Protein AF-A0A832GX60-F1 (afdb_monomer_lite)

Structure (mmCIF, N/CA/C/O backbone):
data_AF-A0A832GX60-F1
#
_entry.id   AF-A0A832GX60-F1
#
loop_
_atom_site.group_PDB
_atom_site.id
_atom_site.type_symbol
_atom_site.label_atom_id
_atom_site.label_alt_id
_atom_site.label_comp_id
_atom_site.label_asym_id
_atom_site.label_entity_id
_atom_site.label_seq_id
_atom_site.pdbx_PDB_ins_code
_atom_site.Cartn_x
_atom_site.Cartn_y
_atom_site.Cartn_z
_atom_site.occupancy
_atom_site.B_iso_or_equiv
_atom_site.auth_seq_id
_atom_site.auth_comp_id
_atom_site.auth_asym_id
_atom_site.auth_atom_id
_atom_site.pdbx_PDB_model_num
ATOM 1 N N . MET A 1 1 ? -23.024 -8.521 -0.456 1.00 51.03 1 MET A N 1
ATOM 2 C CA . MET A 1 1 ? -21.917 -8.004 0.380 1.00 51.03 1 MET A CA 1
ATOM 3 C C . MET A 1 1 ? -20.621 -8.658 -0.082 1.00 51.03 1 MET A C 1
ATOM 5 O O . MET A 1 1 ? -20.616 -9.875 -0.221 1.00 51.03 1 MET A O 1
ATOM 9 N N . GLY A 1 2 ? -19.562 -7.893 -0.369 1.00 72.69 2 GLY A N 1
ATOM 10 C CA . GLY A 1 2 ? -18.230 -8.469 -0.618 1.00 72.69 2 GLY A CA 1
ATOM 11 C C . GLY A 1 2 ? -17.650 -9.107 0.652 1.00 72.69 2 GLY A C 1
ATOM 12 O O . GLY A 1 2 ? -18.104 -8.798 1.753 1.00 72.69 2 GLY A O 1
ATOM 13 N N . LYS A 1 3 ? -16.668 -10.007 0.514 1.00 85.25 3 LYS A N 1
ATOM 14 C CA . LYS A 1 3 ? -15.962 -10.589 1.669 1.00 85.25 3 LYS A CA 1
ATOM 15 C C . LYS A 1 3 ? -15.140 -9.498 2.362 1.00 85.25 3 LYS A C 1
ATOM 17 O O . LYS A 1 3 ? -14.378 -8.803 1.698 1.00 85.25 3 LYS A O 1
ATOM 22 N N . VAL A 1 4 ? -15.289 -9.368 3.678 1.00 89.88 4 VAL A N 1
ATOM 23 C CA . VAL A 1 4 ? -14.470 -8.477 4.512 1.00 89.88 4 VAL A CA 1
ATOM 24 C C . VAL A 1 4 ? -13.336 -9.294 5.122 1.00 89.88 4 VAL A C 1
ATOM 26 O O . VAL A 1 4 ? -13.539 -10.448 5.497 1.00 89.88 4 VAL A O 1
ATOM 29 N N . ALA A 1 5 ? -12.150 -8.700 5.215 1.00 92.50 5 ALA A N 1
ATOM 30 C CA . ALA A 1 5 ? -10.987 -9.300 5.854 1.00 92.50 5 ALA A CA 1
ATOM 31 C C . ALA A 1 5 ? -10.343 -8.305 6.827 1.00 92.50 5 ALA A C 1
ATOM 33 O O . ALA A 1 5 ? -10.423 -7.091 6.632 1.00 92.50 5 ALA A O 1
ATOM 34 N N . THR A 1 6 ? -9.685 -8.824 7.863 1.00 94.69 6 THR A N 1
ATOM 35 C CA . THR A 1 6 ? -8.899 -8.031 8.814 1.00 94.69 6 THR A CA 1
ATOM 36 C C . THR A 1 6 ? -7.421 -8.302 8.583 1.00 94.69 6 THR A C 1
ATOM 38 O O . THR A 1 6 ? -7.002 -9.455 8.541 1.00 94.69 6 THR A O 1
ATOM 41 N N . ILE A 1 7 ? -6.636 -7.234 8.451 1.00 94.06 7 ILE A N 1
ATOM 42 C CA . ILE A 1 7 ? -5.175 -7.298 8.434 1.00 94.06 7 ILE A CA 1
ATOM 43 C C . ILE A 1 7 ? -4.640 -6.712 9.739 1.00 94.06 7 ILE A C 1
ATOM 45 O O . ILE A 1 7 ? -5.056 -5.631 10.160 1.00 94.06 7 ILE A O 1
ATOM 49 N N . THR A 1 8 ? -3.729 -7.430 10.388 1.00 96.69 8 THR A N 1
A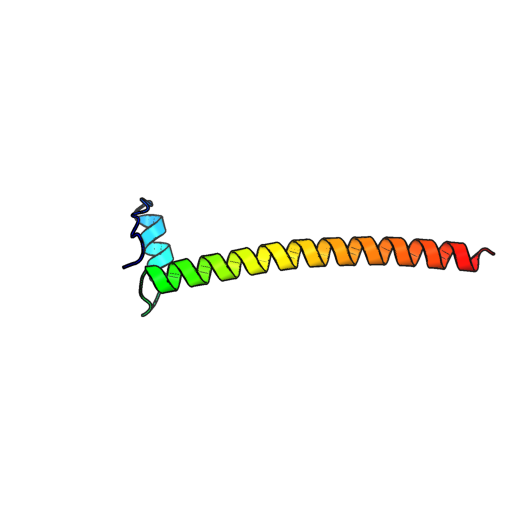TOM 50 C CA . THR A 1 8 ? -3.065 -6.956 11.604 1.00 96.69 8 THR A CA 1
ATOM 51 C C . THR A 1 8 ? -1.777 -6.243 11.221 1.00 96.69 8 THR A C 1
ATOM 53 O O . THR A 1 8 ? -0.974 -6.768 10.454 1.00 96.69 8 THR A O 1
ATOM 56 N N . VAL A 1 9 ? -1.578 -5.045 11.762 1.00 96.50 9 VAL A N 1
ATOM 57 C CA . VAL A 1 9 ? -0.377 -4.224 11.569 1.00 96.50 9 VAL A CA 1
ATOM 58 C C . VAL A 1 9 ? 0.074 -3.672 12.918 1.00 96.50 9 VAL A C 1
ATOM 60 O O . VAL A 1 9 ? -0.722 -3.625 13.859 1.00 96.50 9 VAL A O 1
ATOM 63 N N . SER A 1 10 ? 1.332 -3.233 13.027 1.00 98.31 10 SER A N 1
ATOM 64 C CA . SER A 1 10 ? 1.792 -2.545 14.238 1.00 98.31 10 SER A CA 1
ATOM 65 C C . SER A 1 10 ? 1.023 -1.237 14.462 1.00 98.31 10 SER A C 1
ATOM 67 O O . SER A 1 10 ? 0.508 -0.626 13.516 1.00 98.31 10 SER A O 1
ATOM 69 N N . GLY A 1 11 ? 0.968 -0.780 15.717 1.00 98.00 11 GLY A N 1
ATOM 70 C CA . GLY A 1 11 ? 0.367 0.514 16.057 1.00 98.00 11 GLY A CA 1
ATOM 71 C C . GLY A 1 11 ? 1.027 1.669 15.298 1.00 98.00 11 GLY A C 1
ATOM 72 O O . GLY A 1 11 ? 0.330 2.486 14.701 1.00 98.00 11 GLY A O 1
ATOM 73 N N . GLU A 1 12 ? 2.358 1.656 15.216 1.00 98.06 12 GLU A N 1
ATOM 74 C CA . GLU A 1 12 ? 3.158 2.633 14.467 1.00 98.06 12 GLU A CA 1
ATOM 75 C C . GLU A 1 12 ? 2.787 2.672 12.977 1.00 98.06 12 GLU A C 1
ATOM 77 O O . GLU A 1 12 ? 2.576 3.743 12.408 1.00 98.06 12 GLU A O 1
ATOM 82 N N . THR A 1 13 ? 2.625 1.501 12.346 1.00 97.94 13 THR A N 1
ATOM 83 C CA . THR A 1 13 ? 2.206 1.408 10.937 1.00 97.94 13 THR A CA 1
ATOM 84 C C . THR A 1 13 ? 0.823 2.022 10.742 1.00 97.94 13 THR A C 1
ATOM 86 O O . THR A 1 13 ? 0.604 2.797 9.810 1.00 97.94 13 THR A O 1
ATOM 89 N N . LYS A 1 14 ? -0.125 1.711 11.634 1.00 97.00 14 LYS A N 1
ATOM 90 C CA . LYS A 1 14 ? -1.478 2.276 11.578 1.00 97.00 14 LYS A CA 1
ATOM 91 C C . LYS A 1 14 ? -1.463 3.795 11.752 1.00 97.00 14 LYS A C 1
ATOM 93 O O . LYS A 1 14 ? -2.232 4.487 11.082 1.00 97.00 14 LYS A O 1
ATOM 98 N N . GLU A 1 15 ? -0.611 4.321 12.626 1.00 97.19 15 GLU A N 1
ATOM 99 C CA . GLU A 1 15 ? -0.474 5.762 12.832 1.00 97.19 15 GLU A CA 1
ATOM 100 C C . GLU A 1 15 ? 0.078 6.456 11.580 1.00 97.19 15 GLU A C 1
ATOM 102 O O . GLU A 1 15 ? -0.499 7.445 11.120 1.00 97.19 15 GLU A O 1
ATOM 107 N N . LEU A 1 16 ? 1.126 5.895 10.969 1.00 97.00 16 LEU A N 1
ATOM 108 C CA . LEU A 1 16 ? 1.683 6.397 9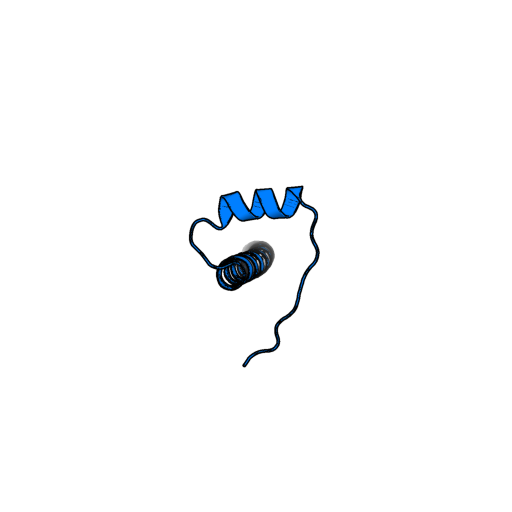.713 1.00 97.00 16 LEU A CA 1
ATOM 109 C C . LEU A 1 16 ? 0.625 6.424 8.602 1.00 97.00 16 LEU A C 1
ATOM 111 O O . LEU A 1 16 ? 0.435 7.442 7.938 1.00 97.00 16 LEU A O 1
ATOM 115 N N . LEU A 1 17 ? -0.116 5.328 8.441 1.00 96.38 17 LEU A N 1
ATOM 116 C CA . LEU A 1 17 ? -1.193 5.239 7.458 1.00 96.38 17 LEU A CA 1
ATOM 117 C C . LEU A 1 17 ? -2.332 6.230 7.750 1.00 96.38 17 LEU A C 1
ATOM 119 O O . LEU A 1 17 ? -2.912 6.791 6.822 1.00 96.38 17 LEU A O 1
ATOM 123 N N . SER A 1 18 ? -2.633 6.502 9.023 1.00 96.00 18 SER A N 1
ATOM 124 C CA . SER A 1 18 ? -3.685 7.454 9.414 1.00 96.00 18 SER A CA 1
ATOM 125 C C . SER A 1 18 ? -3.349 8.888 9.003 1.00 96.00 18 SER A C 1
ATOM 127 O O . SER A 1 18 ? -4.246 9.624 8.590 1.00 96.00 18 SER A O 1
ATOM 129 N N . LYS A 1 19 ? -2.063 9.266 9.052 1.00 95.56 19 LYS A N 1
ATOM 130 C CA . LYS A 1 19 ? -1.573 10.579 8.593 1.00 95.56 19 LYS A CA 1
ATOM 131 C C . LYS A 1 19 ? -1.803 10.781 7.090 1.00 95.56 19 LYS A C 1
ATOM 133 O O . LYS A 1 19 ? -2.058 11.900 6.661 1.00 95.56 19 LYS A O 1
ATOM 138 N N . LEU A 1 20 ? -1.768 9.700 6.307 1.00 95.56 20 LEU A N 1
ATOM 139 C CA . LEU A 1 20 ? -1.960 9.719 4.851 1.00 95.56 20 LEU A CA 1
ATOM 140 C C . LEU A 1 20 ? -3.426 9.559 4.423 1.00 95.56 20 LEU A C 1
ATOM 142 O O . LEU A 1 20 ? -3.836 10.106 3.403 1.00 95.56 20 LEU A O 1
ATOM 146 N N . LYS A 1 21 ? -4.222 8.812 5.193 1.00 95.75 21 LYS A N 1
ATOM 147 C CA . LYS A 1 21 ? -5.630 8.507 4.896 1.00 95.75 21 LYS A CA 1
ATOM 148 C C . LYS A 1 21 ? -6.521 9.749 4.834 1.00 95.75 21 LYS A C 1
ATOM 150 O O . LYS A 1 21 ? -7.498 9.779 4.085 1.00 95.75 21 LYS A O 1
ATOM 155 N N . GLY A 1 22 ? -6.249 10.750 5.672 1.00 92.69 22 GLY A N 1
ATOM 156 C CA . GLY A 1 22 ? -7.112 11.922 5.802 1.00 92.69 22 GLY A CA 1
ATOM 157 C C . GLY A 1 22 ? -8.568 11.532 6.101 1.00 92.69 22 GLY A C 1
ATOM 158 O O . GLY A 1 22 ? -8.851 10.794 7.052 1.00 92.69 22 GLY A O 1
ATOM 159 N N . ARG A 1 23 ? -9.502 12.014 5.270 1.00 94.25 23 ARG A N 1
ATOM 160 C CA . ARG A 1 23 ? -10.957 11.810 5.434 1.00 94.25 23 ARG A CA 1
ATOM 161 C C . ARG A 1 23 ? -11.505 10.537 4.776 1.00 94.25 23 ARG A C 1
ATOM 163 O O . ARG A 1 23 ? -12.681 10.240 4.955 1.00 94.25 23 ARG A O 1
ATOM 170 N N . GLU A 1 24 ? -10.688 9.788 4.037 1.00 95.06 24 GLU A N 1
ATOM 171 C CA . GLU A 1 24 ? -11.122 8.563 3.348 1.00 95.06 24 GLU A CA 1
ATOM 172 C C . GLU A 1 24 ? -11.513 7.451 4.331 1.00 95.06 24 GLU A C 1
ATOM 174 O O . GLU A 1 24 ? -11.134 7.487 5.499 1.00 95.06 24 GLU A O 1
ATOM 179 N N . THR A 1 25 ? -12.234 6.424 3.881 1.00 96.38 25 THR A N 1
ATOM 180 C CA . THR A 1 25 ? -12.387 5.186 4.667 1.00 96.38 25 THR A CA 1
ATOM 181 C C . THR A 1 25 ? -11.096 4.368 4.620 1.00 96.38 25 THR A C 1
ATOM 183 O O . THR A 1 25 ? -10.287 4.543 3.712 1.00 96.38 25 THR A O 1
ATOM 186 N N . TRP A 1 26 ? -10.887 3.457 5.576 1.00 95.12 26 TRP A N 1
ATOM 187 C CA . TRP A 1 26 ? -9.728 2.555 5.533 1.00 95.12 26 TRP A CA 1
ATOM 188 C C . TRP A 1 26 ? -9.695 1.709 4.257 1.00 95.12 26 TRP A C 1
ATOM 190 O O . TRP A 1 26 ? -8.632 1.558 3.666 1.00 95.12 26 TRP A O 1
ATOM 200 N N . ASP A 1 27 ? -10.850 1.218 3.806 1.00 95.25 27 ASP A N 1
ATOM 201 C CA . ASP A 1 27 ? -10.946 0.402 2.595 1.00 95.25 27 ASP A CA 1
ATOM 202 C C . ASP A 1 27 ? -10.590 1.205 1.336 1.00 95.25 27 ASP A C 1
ATOM 204 O O . ASP A 1 27 ? -9.687 0.821 0.594 1.00 95.25 27 ASP A O 1
ATOM 208 N N . SER A 1 28 ? -11.217 2.371 1.135 1.00 96.50 28 SER A N 1
ATOM 209 C CA . SER A 1 28 ? -10.951 3.207 -0.043 1.00 96.50 28 SER A CA 1
ATOM 210 C C . SER A 1 28 ? -9.495 3.673 -0.102 1.00 96.50 28 SER A C 1
ATOM 212 O O . SER A 1 28 ? -8.869 3.609 -1.159 1.00 96.50 28 SER A O 1
ATOM 214 N N . PHE A 1 29 ? -8.936 4.060 1.046 1.00 97.44 29 PHE A N 1
ATOM 215 C CA . PHE A 1 29 ? -7.545 4.479 1.172 1.00 97.44 29 PHE A CA 1
ATOM 216 C C . PHE A 1 29 ? -6.559 3.348 0.847 1.00 97.44 29 PHE A C 1
ATOM 218 O O . PHE A 1 29 ? -5.675 3.519 0.006 1.00 97.44 29 PHE A O 1
ATOM 225 N N . LEU A 1 30 ? -6.714 2.179 1.478 1.00 96.31 30 LEU A N 1
ATOM 226 C CA . LEU A 1 30 ? -5.812 1.043 1.260 1.00 96.31 30 LEU A CA 1
ATOM 227 C C . LEU A 1 30 ? -5.930 0.504 -0.167 1.00 96.31 30 LEU A C 1
ATOM 229 O O . LEU A 1 30 ? -4.921 0.156 -0.782 1.00 96.31 30 LEU A O 1
ATOM 233 N N . ARG A 1 31 ? -7.144 0.491 -0.727 1.00 96.06 31 ARG A N 1
ATOM 234 C CA . ARG A 1 31 ? -7.376 0.105 -2.119 1.00 96.06 31 ARG A CA 1
ATOM 235 C C . ARG A 1 31 ? -6.697 1.068 -3.089 1.00 96.06 31 ARG A C 1
ATOM 237 O O . ARG A 1 31 ? -6.061 0.613 -4.038 1.00 96.06 31 ARG A O 1
ATOM 244 N N . ARG A 1 32 ? -6.800 2.378 -2.853 1.00 97.31 32 ARG A N 1
ATOM 245 C CA . ARG A 1 32 ? -6.123 3.396 -3.665 1.00 97.31 32 ARG A CA 1
ATOM 246 C C . ARG A 1 32 ? -4.603 3.229 -3.610 1.00 97.31 32 ARG A C 1
ATOM 248 O O . ARG A 1 32 ? -3.984 3.134 -4.666 1.00 97.31 32 ARG A O 1
ATOM 255 N N . LEU A 1 33 ? -4.024 3.091 -2.414 1.00 96.94 33 LEU A N 1
ATOM 256 C CA . LEU A 1 33 ? -2.586 2.845 -2.245 1.00 96.94 33 LEU A CA 1
ATOM 257 C C . LEU A 1 33 ? -2.113 1.584 -2.977 1.00 96.94 33 LEU A C 1
ATOM 259 O O . LEU A 1 33 ? -1.085 1.606 -3.651 1.00 96.94 33 LEU A O 1
ATOM 263 N N . ALA A 1 34 ? -2.870 0.488 -2.885 1.00 96.88 34 ALA A N 1
ATOM 264 C CA . ALA A 1 34 ? -2.530 -0.747 -3.584 1.00 96.88 34 ALA A CA 1
ATOM 265 C C . ALA A 1 34 ? -2.521 -0.558 -5.111 1.00 96.88 34 ALA A C 1
ATOM 267 O O . ALA A 1 34 ? -1.618 -1.042 -5.792 1.00 96.88 34 ALA A O 1
ATOM 268 N N . LEU A 1 35 ? -3.499 0.170 -5.660 1.00 97.94 35 LEU A N 1
ATOM 269 C CA . LEU A 1 35 ? -3.567 0.462 -7.094 1.00 97.94 35 LEU A CA 1
ATOM 270 C C . LEU A 1 35 ? -2.423 1.370 -7.562 1.00 97.94 35 LEU A C 1
ATOM 272 O O . LEU A 1 35 ? -1.863 1.136 -8.636 1.00 97.94 35 LEU A O 1
ATOM 276 N N . GLU A 1 36 ? -2.062 2.376 -6.766 1.00 97.50 36 GLU A N 1
ATOM 277 C CA . GLU A 1 36 ? -0.929 3.267 -7.035 1.00 97.50 36 GLU A CA 1
ATOM 278 C C . GLU A 1 36 ? 0.393 2.490 -7.069 1.00 97.50 36 GLU A C 1
ATOM 280 O O . GLU A 1 36 ? 1.157 2.618 -8.027 1.00 97.50 36 GLU A O 1
A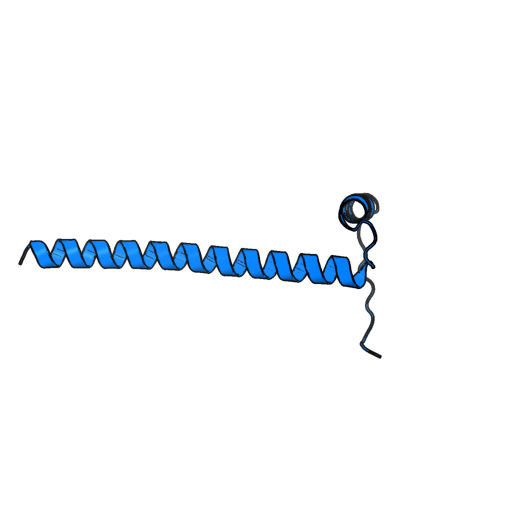TOM 285 N N . GLU A 1 37 ? 0.632 1.615 -6.090 1.00 97.56 37 GLU A N 1
ATOM 286 C CA . GLU A 1 37 ? 1.839 0.784 -6.040 1.00 97.56 37 GLU A CA 1
ATOM 287 C C . GLU A 1 37 ? 1.892 -0.221 -7.204 1.00 97.56 37 GLU A C 1
ATOM 289 O O . GLU A 1 37 ? 2.929 -0.382 -7.850 1.0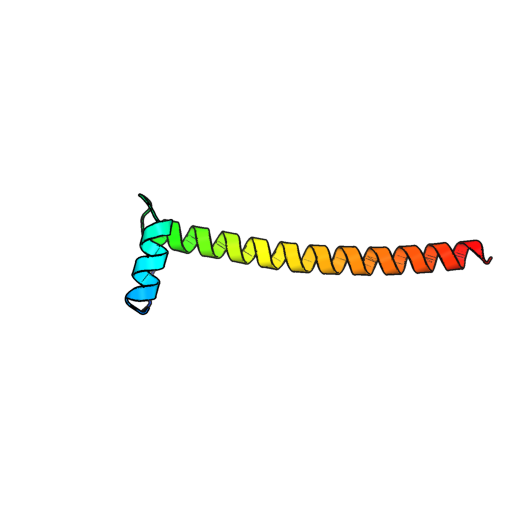0 97.56 37 GLU A O 1
ATOM 294 N N . LEU A 1 38 ? 0.765 -0.852 -7.555 1.00 97.00 38 LEU A N 1
ATOM 295 C CA .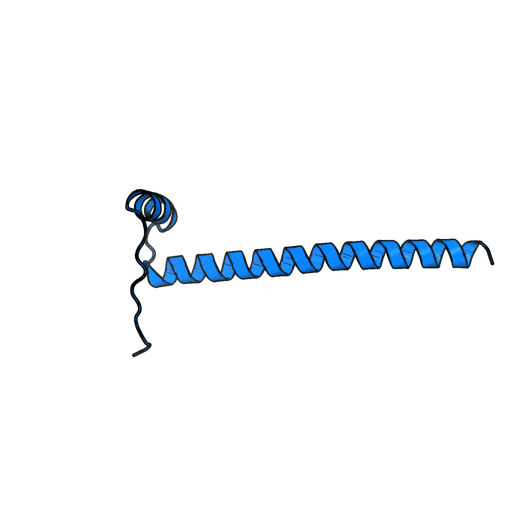 LEU A 1 38 ? 0.683 -1.727 -8.731 1.00 97.00 38 LEU A CA 1
ATOM 296 C C . LEU A 1 38 ? 0.968 -0.971 -10.033 1.00 97.00 38 LEU A C 1
ATOM 298 O O . LEU A 1 38 ? 1.627 -1.499 -10.932 1.00 97.00 38 LEU A O 1
ATOM 302 N N . LYS A 1 39 ? 0.475 0.265 -10.162 1.00 97.44 39 LYS A N 1
ATOM 303 C CA . LYS A 1 39 ? 0.786 1.123 -11.309 1.00 97.44 39 LYS A CA 1
ATOM 304 C C . LYS A 1 39 ? 2.279 1.449 -11.346 1.00 97.44 39 LYS A C 1
ATOM 306 O O . LYS A 1 39 ? 2.906 1.208 -12.372 1.00 97.44 39 LYS A O 1
ATOM 311 N N . ARG A 1 40 ? 2.858 1.885 -10.224 1.00 97.19 40 ARG A N 1
ATOM 312 C CA . ARG A 1 40 ? 4.286 2.209 -10.112 1.00 97.19 40 ARG A CA 1
ATOM 313 C C . ARG A 1 40 ? 5.178 1.033 -10.509 1.00 97.19 40 ARG A C 1
ATOM 315 O O . ARG A 1 40 ? 6.139 1.223 -11.249 1.00 97.19 40 ARG A O 1
ATOM 322 N N . ARG A 1 41 ? 4.847 -0.185 -10.070 1.00 95.19 41 ARG A N 1
ATOM 323 C CA . ARG A 1 41 ? 5.576 -1.404 -10.460 1.00 95.19 41 ARG A CA 1
ATOM 324 C C . ARG A 1 41 ? 5.491 -1.679 -11.958 1.00 95.19 41 ARG A C 1
ATOM 326 O O . ARG A 1 41 ? 6.511 -1.976 -12.569 1.00 95.19 41 ARG A O 1
ATOM 333 N N . ARG A 1 42 ? 4.302 -1.551 -12.558 1.00 94.38 42 ARG A N 1
ATOM 334 C CA . ARG A 1 42 ? 4.124 -1.729 -14.011 1.00 94.38 42 ARG A CA 1
ATOM 335 C C . ARG A 1 42 ? 4.904 -0.696 -14.815 1.00 94.38 42 ARG A C 1
ATOM 337 O O . ARG A 1 42 ? 5.528 -1.057 -15.805 1.00 94.38 42 ARG A O 1
ATOM 344 N N . ASP A 1 43 ? 4.871 0.561 -14.392 1.00 95.12 43 ASP A N 1
ATOM 345 C CA . ASP A 1 43 ? 5.567 1.640 -15.091 1.00 95.12 43 ASP A CA 1
ATOM 346 C C . ASP A 1 43 ? 7.092 1.493 -14.965 1.00 95.12 43 ASP A C 1
ATOM 348 O O . ASP A 1 43 ? 7.803 1.735 -15.934 1.00 95.12 43 ASP A O 1
ATOM 352 N N . LYS A 1 44 ? 7.597 0.993 -13.826 1.00 94.56 44 LYS A N 1
ATOM 353 C CA . LYS A 1 44 ? 9.018 0.649 -13.671 1.00 94.56 44 LYS A CA 1
ATOM 354 C C . LYS A 1 44 ? 9.459 -0.422 -14.674 1.00 94.56 44 LYS A C 1
ATOM 356 O O . LYS A 1 44 ? 10.443 -0.218 -15.374 1.00 94.56 44 LYS A O 1
ATOM 361 N N . VAL A 1 45 ? 8.712 -1.524 -14.770 1.00 93.06 45 VAL A N 1
ATOM 362 C CA . VAL A 1 45 ? 9.014 -2.607 -15.724 1.00 93.06 45 VAL A CA 1
ATOM 363 C C . VAL A 1 45 ? 8.936 -2.104 -17.165 1.00 93.06 45 VAL A C 1
ATOM 365 O O . VAL A 1 45 ? 9.795 -2.434 -17.976 1.00 93.06 45 VAL A O 1
ATOM 368 N N . ARG A 1 46 ? 7.936 -1.272 -17.488 1.00 91.81 46 ARG A N 1
ATOM 369 C CA . ARG A 1 46 ? 7.815 -0.674 -18.823 1.00 91.81 46 ARG A CA 1
ATOM 370 C C . ARG A 1 46 ? 9.037 0.175 -19.170 1.00 91.81 46 ARG A C 1
ATOM 372 O O . ARG A 1 46 ? 9.591 -0.008 -20.243 1.00 91.81 46 ARG A O 1
ATOM 379 N N . GLY A 1 47 ? 9.489 1.030 -18.253 1.00 92.44 47 GLY A N 1
ATOM 380 C CA . GLY A 1 47 ? 10.670 1.865 -18.481 1.00 92.44 47 GLY A CA 1
ATOM 381 C C . GLY A 1 47 ? 11.974 1.067 -18.597 1.00 92.44 47 GLY A C 1
ATOM 382 O O . GLY A 1 47 ? 12.864 1.454 -19.346 1.00 92.44 47 GLY A O 1
ATOM 383 N N . GLU A 1 48 ? 12.108 -0.053 -17.883 1.00 91.44 48 GLU A N 1
ATOM 384 C CA . GLU A 1 48 ? 13.250 -0.966 -18.051 1.00 91.44 48 GLU A CA 1
ATOM 385 C C . GLU A 1 48 ? 13.228 -1.646 -19.429 1.00 91.44 48 GLU A C 1
ATOM 387 O O . GLU A 1 48 ? 14.267 -1.734 -20.081 1.00 91.44 48 GLU A O 1
ATOM 392 N N . LEU A 1 49 ? 12.047 -2.059 -19.902 1.00 89.81 49 LEU A N 1
ATOM 393 C CA . LEU A 1 49 ? 11.876 -2.648 -21.231 1.00 89.81 49 LEU A CA 1
ATOM 394 C C . LEU A 1 49 ? 12.139 -1.637 -22.357 1.00 89.81 49 LEU A C 1
ATOM 396 O O . LEU A 1 49 ? 12.808 -1.973 -23.327 1.00 89.81 49 LEU A O 1
ATOM 400 N N . GLU A 1 50 ? 11.647 -0.403 -22.224 1.00 88.25 50 GLU A N 1
ATOM 401 C CA . GLU A 1 50 ? 11.889 0.677 -23.192 1.00 88.25 50 GLU A CA 1
ATOM 402 C C . GLU A 1 50 ? 13.389 0.949 -23.359 1.00 88.25 50 GLU A C 1
ATOM 404 O O . GLU A 1 50 ? 13.872 1.021 -24.486 1.00 88.25 50 GLU A O 1
ATOM 409 N N . LYS A 1 51 ? 14.149 0.994 -22.257 1.00 87.31 51 LYS A N 1
ATOM 410 C CA . LYS A 1 51 ? 15.611 1.155 -22.304 1.00 87.31 51 LYS A CA 1
ATOM 411 C C . LYS A 1 51 ? 16.319 -0.004 -22.997 1.00 87.31 51 LYS A C 1
ATOM 413 O O . LYS A 1 51 ? 17.278 0.225 -23.725 1.00 87.31 51 LYS A O 1
ATOM 418 N N . LEU A 1 52 ? 15.878 -1.241 -22.757 1.00 84.31 52 LEU A N 1
ATOM 419 C CA . LEU A 1 52 ? 16.460 -2.415 -23.409 1.00 84.31 52 LEU A CA 1
ATOM 420 C C . LEU A 1 52 ? 16.247 -2.352 -24.929 1.00 84.31 52 LEU A C 1
ATOM 422 O O . LEU A 1 52 ? 17.184 -2.562 -25.691 1.00 84.31 52 LEU A O 1
ATOM 426 N N . LEU A 1 53 ? 15.032 -1.996 -25.355 1.00 82.31 53 LEU A N 1
ATOM 427 C CA . LEU A 1 53 ? 14.701 -1.838 -26.768 1.00 82.31 53 LEU A CA 1
ATOM 428 C C . LEU A 1 53 ? 15.501 -0.701 -27.415 1.00 82.31 53 LEU A C 1
ATOM 430 O O . LEU A 1 53 ? 15.985 -0.868 -28.528 1.00 82.31 53 LEU A O 1
ATOM 434 N N . GLU A 1 54 ? 15.667 0.444 -26.747 1.00 80.56 54 GLU A N 1
ATOM 435 C CA . GLU A 1 54 ? 16.500 1.543 -27.260 1.00 80.56 54 GLU A CA 1
ATOM 436 C C . GLU A 1 54 ? 17.946 1.104 -27.525 1.00 80.56 54 GLU A C 1
ATOM 438 O O . GLU A 1 54 ? 18.485 1.430 -28.584 1.00 80.56 54 GLU A O 1
ATOM 443 N N . LEU A 1 55 ? 18.541 0.325 -26.614 1.00 75.88 55 LEU A N 1
ATOM 444 C CA . LEU A 1 55 ? 19.888 -0.227 -26.785 1.00 75.88 55 LEU A CA 1
ATOM 445 C C . LEU A 1 55 ? 19.967 -1.176 -27.989 1.00 75.88 55 LEU A C 1
ATOM 447 O O . LEU A 1 55 ? 20.868 -1.035 -28.814 1.00 75.88 55 LEU A O 1
ATOM 451 N N . GLU A 1 56 ? 18.997 -2.084 -28.141 1.00 70.06 56 GLU A N 1
ATOM 452 C CA . GLU A 1 56 ? 18.923 -2.974 -29.311 1.00 70.06 56 GLU A CA 1
ATOM 453 C C . GLU A 1 56 ? 18.774 -2.178 -30.622 1.00 70.06 56 GLU A C 1
ATOM 455 O O . GLU A 1 56 ? 19.442 -2.465 -31.617 1.00 70.06 56 GLU A O 1
ATOM 460 N N . TYR A 1 57 ? 17.938 -1.133 -30.642 1.00 70.81 57 TYR A N 1
ATOM 461 C CA . TYR A 1 57 ? 17.779 -0.275 -31.819 1.00 70.81 57 TYR A CA 1
ATOM 462 C C . TYR A 1 57 ? 19.049 0.515 -32.156 1.00 70.81 57 TYR A C 1
ATOM 464 O O . TYR A 1 57 ? 19.316 0.759 -33.336 1.00 70.81 57 TYR A O 1
ATOM 472 N N . GLU A 1 58 ? 19.809 0.961 -31.159 1.00 68.44 58 GLU A N 1
ATOM 473 C CA . GLU A 1 58 ? 21.068 1.674 -31.370 1.00 68.44 58 GLU A CA 1
ATOM 474 C C . GLU A 1 58 ? 22.143 0.752 -31.960 1.00 68.44 58 GLU A C 1
ATOM 476 O O . GLU A 1 58 ? 22.800 1.125 -32.937 1.00 68.44 58 GLU A O 1
ATOM 481 N N . GLU A 1 59 ? 22.239 -0.481 -31.462 1.00 68.88 59 GLU A N 1
ATOM 482 C CA . GLU A 1 59 ? 23.141 -1.513 -31.978 1.00 68.88 59 GLU A CA 1
ATOM 483 C C . GLU A 1 59 ? 22.829 -1.854 -33.447 1.00 68.88 59 GLU A C 1
ATOM 485 O O . GLU A 1 59 ? 23.719 -1.824 -34.303 1.00 68.88 59 GLU A O 1
ATOM 490 N N . VAL A 1 60 ? 21.547 -2.035 -33.787 1.00 68.25 60 VAL A N 1
ATOM 491 C CA . VAL A 1 60 ? 21.103 -2.263 -35.175 1.00 68.25 60 VAL A CA 1
ATOM 492 C C . VAL A 1 60 ? 21.441 -1.076 -36.087 1.00 68.25 60 VAL A C 1
ATOM 494 O O . VAL A 1 60 ? 21.891 -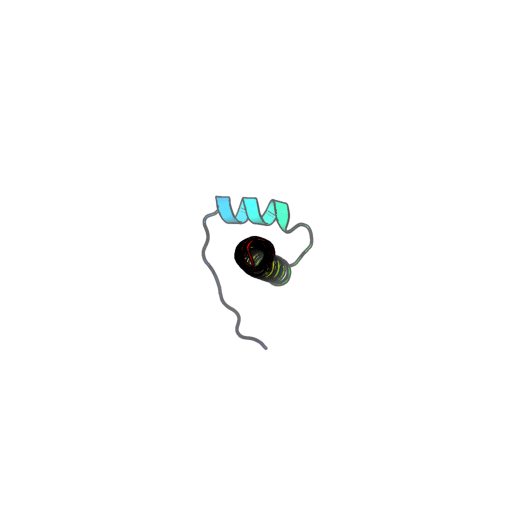1.269 -37.218 1.00 68.25 60 VAL A O 1
ATOM 497 N N . ARG A 1 61 ? 21.263 0.169 -35.621 1.00 68.25 61 ARG A N 1
ATOM 498 C CA . ARG A 1 61 ? 21.624 1.372 -36.400 1.00 68.25 61 ARG A CA 1
ATOM 499 C C . ARG A 1 61 ? 23.128 1.560 -36.564 1.00 68.25 61 ARG A C 1
ATOM 501 O O . ARG A 1 61 ? 23.536 2.251 -37.500 1.00 68.25 61 ARG A O 1
ATOM 508 N N . SER A 1 62 ? 23.935 1.068 -35.630 1.00 70.50 62 SER A N 1
ATOM 509 C CA . SER A 1 62 ? 25.393 1.078 -35.761 1.00 70.50 62 SER A CA 1
ATOM 510 C C . SER A 1 62 ? 25.814 0.093 -36.844 1.00 70.50 62 SER A C 1
ATOM 512 O O . SER A 1 62 ? 26.493 0.477 -37.790 1.00 70.50 62 SER A O 1
ATOM 514 N N . TRP A 1 63 ? 25.301 -1.136 -36.775 1.00 66.81 63 TRP A N 1
ATOM 515 C CA . TRP A 1 63 ? 25.603 -2.182 -37.749 1.00 66.81 63 TRP A CA 1
ATOM 516 C C . TRP A 1 63 ? 25.174 -1.809 -39.177 1.00 66.81 63 TRP A C 1
ATOM 518 O O . TRP A 1 63 ? 25.943 -1.962 -40.120 1.00 66.81 63 TRP A O 1
ATOM 528 N N . ALA A 1 64 ? 23.986 -1.217 -39.341 1.00 65.00 64 ALA A N 1
ATOM 529 C CA . ALA A 1 64 ? 23.490 -0.764 -40.643 1.00 65.00 64 ALA A CA 1
ATOM 530 C C . ALA A 1 64 ? 24.259 0.430 -41.250 1.00 65.00 64 ALA A C 1
ATOM 532 O O . ALA A 1 64 ? 23.992 0.790 -42.390 1.00 65.00 64 ALA A O 1
ATOM 533 N N . ARG A 1 65 ? 25.152 1.090 -40.496 1.00 69.25 65 ARG A N 1
ATOM 534 C CA . ARG A 1 65 ? 26.032 2.160 -41.004 1.00 69.25 65 ARG A CA 1
ATOM 535 C C . ARG A 1 65 ? 27.414 1.656 -41.421 1.00 69.25 65 ARG A C 1
ATOM 537 O O . ARG A 1 65 ? 28.140 2.393 -42.081 1.00 69.25 65 ARG A O 1
ATOM 544 N N . GLU A 1 66 ? 27.777 0.444 -41.011 1.00 68.62 66 GLU A N 1
ATOM 545 C CA . GLU A 1 66 ? 29.045 -0.209 -41.357 1.00 68.62 66 GLU A CA 1
ATOM 546 C C . GLU A 1 66 ? 28.955 -1.048 -42.649 1.00 68.62 66 GLU A C 1
ATOM 548 O O . GLU A 1 66 ? 29.984 -1.501 -43.151 1.00 68.62 66 GLU A O 1
ATOM 553 N N . PHE A 1 67 ? 27.747 -1.212 -43.198 1.00 55.94 67 PHE A N 1
ATOM 554 C CA . PHE A 1 67 ? 27.437 -1.817 -44.500 1.00 55.94 67 PHE A CA 1
ATOM 555 C C . PHE A 1 67 ? 26.805 -0.788 -45.443 1.00 55.94 67 PHE A C 1
ATOM 557 O O . PHE A 1 67 ? 27.018 -0.924 -46.670 1.00 55.94 67 PHE A O 1
#

Radius of gyration: 21.85 Å; chains: 1; bounding box: 51×22×61 Å

Foldseek 3Di:
DDDDDDDDDDPVVVVVLPVVCPPHDPVVSVVVVVVVVVVVVVVVVVVVVVVVVVVVVVVVVVVVVVD

pLDDT: mean 88.27, std 12.14, range [51.03, 98.31]

Secondary structure (DSSP, 8-state):
-PPP------HHHHHHHHHHHTTS-HHHHHHHHHHHHHHHHHHHHHHHHHHHHHHHHHHHHHHHHH-

Sequence (67 aa):
MGKVATITVSGETKELLSKLKGRETWDSFLRRLALEELKRRRDKVRGELEKLLELEYEEVRSWAREF